Protein AF-T1A6S5-F1 (afdb_monomer)

Mean predicted aligned error: 8.12 Å

Organism: NCBI:txid410659

Nearest PDB structures (foldseek):
  6xg8-assembly1_A  TM=7.758E-01  e=1.683E-01  Acetivibrio thermocellus ATCC 27405

InterPro domains:
  IPR001207 Transposase, mutator type [PF00872] (2-67)

Foldseek 3Di:
DLVVVQVLLQVLVCVVQVHHVVGDDPSGPAAWDDDQDPPQDAQPVDPDGHGHTATPVRPDDDPSPDD

Secondary structure (DSSP, 8-state):
-HHHHHHHHHHHHHHHHTS-TT---TT----B-SS----EE--TT-S--EE---BTTS----GGG--

Solvent-accessible surface area (backbone atoms only — not comparable to full-atom values): 4337 Å² total; per-residue (Å²): 123,72,63,62,57,48,51,52,52,51,49,52,49,26,62,70,24,47,33,54,94,93,53,89,47,94,69,44,74,65,54,65,42,90,63,81,54,90,49,69,50,61,51,95,92,38,100,58,77,38,72,55,76,51,35,64,82,65,79,59,73,63,71,96,74,62,129

Structure (mmCIF, N/CA/C/O backbone):
data_AF-T1A6S5-F1
#
_entry.id   AF-T1A6S5-F1
#
loop_
_atom_site.group_PDB
_atom_site.id
_atom_site.type_symbol
_atom_site.label_atom_id
_atom_site.label_alt_id
_atom_site.label_comp_id
_atom_site.label_asym_id
_atom_site.label_entity_id
_atom_site.label_seq_id
_atom_site.pdbx_PDB_ins_code
_atom_site.Cartn_x
_atom_site.Cartn_y
_atom_site.Cartn_z
_atom_site.occupancy
_atom_site.B_iso_or_equiv
_atom_site.auth_seq_id
_atom_site.auth_comp_id
_atom_site.auth_asym_id
_atom_site.auth_atom_id
_atom_site.pdbx_PDB_model_num
ATOM 1 N N . MET A 1 1 ? 1.722 -3.928 -21.397 1.00 51.50 1 MET A N 1
ATOM 2 C CA . MET A 1 1 ? 1.972 -5.097 -20.522 1.00 51.50 1 MET A CA 1
ATOM 3 C C . MET A 1 1 ? 2.189 -4.718 -19.052 1.00 51.50 1 MET A C 1
ATOM 5 O O . MET A 1 1 ? 2.060 -5.595 -18.216 1.00 51.50 1 MET A O 1
ATOM 9 N N . GLU A 1 2 ? 2.427 -3.444 -18.701 1.00 59.28 2 GLU A N 1
ATOM 10 C CA . GLU A 1 2 ? 2.461 -2.971 -17.294 1.00 59.28 2 GLU A CA 1
ATOM 11 C C . GLU A 1 2 ? 1.141 -3.170 -16.523 1.00 59.28 2 GLU A C 1
ATOM 13 O O . GLU A 1 2 ? 1.131 -3.248 -15.299 1.00 59.28 2 GLU A O 1
ATOM 18 N N . THR A 1 3 ? 0.017 -3.300 -17.230 1.00 69.19 3 THR A N 1
ATOM 19 C CA . THR A 1 3 ? -1.322 -3.383 -16.635 1.00 69.19 3 THR A CA 1
ATOM 20 C C . THR A 1 3 ? -1.527 -4.624 -15.774 1.00 69.19 3 THR A C 1
ATOM 22 O O . THR A 1 3 ? -2.169 -4.531 -14.735 1.00 69.19 3 THR A O 1
ATOM 25 N N . VAL A 1 4 ? -0.963 -5.769 -16.172 1.00 80.31 4 VAL A N 1
ATOM 26 C CA . VAL A 1 4 ? -1.180 -7.039 -15.461 1.00 80.31 4 VAL A CA 1
ATOM 27 C C . VAL A 1 4 ? -0.497 -7.016 -14.095 1.00 80.31 4 VAL A C 1
ATOM 29 O O . VAL A 1 4 ? -1.093 -7.434 -13.111 1.00 80.31 4 VAL A O 1
ATOM 32 N N . LEU A 1 5 ? 0.718 -6.461 -14.000 1.00 76.69 5 LEU A N 1
ATOM 33 C CA . LEU A 1 5 ? 1.410 -6.359 -12.714 1.00 76.69 5 LEU A CA 1
ATOM 34 C C . LEU A 1 5 ? 0.679 -5.408 -11.764 1.00 76.69 5 LEU A C 1
ATOM 36 O O . LEU A 1 5 ? 0.469 -5.749 -10.605 1.00 76.69 5 LEU A O 1
ATOM 40 N N . ASN A 1 6 ? 0.232 -4.254 -12.264 1.00 79.06 6 ASN A N 1
ATOM 41 C CA . ASN A 1 6 ? -0.550 -3.319 -11.456 1.00 79.06 6 ASN A CA 1
ATOM 42 C C . ASN A 1 6 ? -1.863 -3.955 -10.972 1.00 79.06 6 ASN A C 1
ATOM 44 O O . ASN A 1 6 ? -2.204 -3.808 -9.805 1.00 79.06 6 ASN A O 1
ATOM 48 N N . GLN A 1 7 ? -2.547 -4.733 -11.818 1.00 81.88 7 GLN A N 1
ATOM 49 C CA . GLN A 1 7 ? -3.748 -5.477 -11.423 1.00 81.88 7 GLN A CA 1
ATOM 50 C C . GLN A 1 7 ? -3.467 -6.494 -10.312 1.00 81.88 7 GLN A C 1
ATOM 52 O O . GLN A 1 7 ? -4.243 -6.587 -9.363 1.00 81.88 7 GLN A O 1
ATOM 57 N N . ILE A 1 8 ? -2.355 -7.231 -10.397 1.00 84.31 8 ILE A N 1
ATOM 58 C CA . ILE A 1 8 ? -1.972 -8.195 -9.357 1.00 84.31 8 ILE A CA 1
ATOM 59 C C . ILE A 1 8 ? -1.655 -7.469 -8.041 1.00 84.31 8 ILE A C 1
ATOM 61 O O . ILE A 1 8 ? -2.103 -7.898 -6.981 1.00 84.31 8 ILE A O 1
ATOM 65 N N . LEU A 1 9 ? -0.931 -6.349 -8.095 1.00 80.69 9 LEU A N 1
ATOM 66 C CA . LEU A 1 9 ? -0.611 -5.554 -6.906 1.00 80.69 9 LEU A CA 1
ATOM 67 C C . LEU A 1 9 ? -1.866 -4.953 -6.254 1.00 80.69 9 LEU A C 1
ATOM 69 O O . LEU A 1 9 ? -1.966 -4.932 -5.027 1.00 80.69 9 LEU A O 1
ATOM 73 N N . GLU A 1 10 ? -2.838 -4.499 -7.048 1.00 80.81 10 GLU A N 1
ATOM 74 C CA . GLU A 1 10 ? -4.124 -4.013 -6.532 1.00 80.81 10 GLU A CA 1
ATOM 75 C C . GLU A 1 10 ? -4.974 -5.131 -5.916 1.00 80.81 10 GLU A C 1
ATOM 77 O O . GLU A 1 10 ? -5.628 -4.909 -4.890 1.00 80.81 10 GLU A O 1
ATOM 82 N N . ALA A 1 11 ? -4.944 -6.334 -6.499 1.00 85.38 11 ALA A N 1
ATOM 83 C CA . ALA A 1 11 ? -5.610 -7.506 -5.939 1.00 85.38 11 ALA A CA 1
ATOM 84 C C . ALA A 1 11 ? -5.015 -7.866 -4.569 1.00 85.38 11 ALA A C 1
ATOM 86 O O . 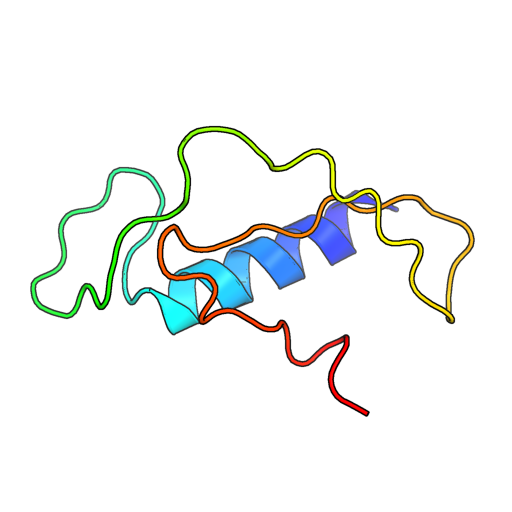ALA A 1 11 ? -5.748 -7.880 -3.582 1.00 85.38 11 ALA A O 1
ATOM 87 N N . GLN A 1 12 ? -3.686 -7.991 -4.478 1.00 85.06 12 GLN A N 1
ATOM 88 C CA . GLN A 1 12 ? -2.994 -8.272 -3.214 1.00 85.06 12 GLN A CA 1
ATOM 89 C C . GLN A 1 12 ? -3.263 -7.203 -2.150 1.00 85.06 12 GLN A C 1
ATOM 91 O O . GLN A 1 12 ? -3.450 -7.517 -0.976 1.00 85.06 12 GLN A O 1
ATOM 96 N N . MET A 1 13 ? -3.307 -5.925 -2.541 1.00 81.81 13 MET A N 1
ATOM 97 C CA . MET A 1 13 ? -3.634 -4.846 -1.608 1.00 81.81 13 MET A CA 1
ATOM 98 C C . MET A 1 13 ? -5.063 -4.977 -1.076 1.00 81.81 13 MET A C 1
ATOM 100 O O . MET A 1 13 ? -5.306 -4.759 0.110 1.00 81.81 13 MET A O 1
ATOM 104 N N . THR A 1 14 ? -6.006 -5.316 -1.953 1.00 84.56 14 THR A N 1
ATOM 105 C CA . THR A 1 14 ? -7.411 -5.515 -1.587 1.00 84.56 14 THR A CA 1
ATOM 106 C C . THR A 1 14 ? -7.561 -6.688 -0.624 1.00 84.56 14 THR A C 1
ATOM 108 O O . THR A 1 14 ? -8.275 -6.559 0.368 1.00 84.56 14 THR A O 1
ATOM 111 N N . GLU A 1 15 ? -6.864 -7.795 -0.882 1.00 84.81 15 GLU A N 1
ATOM 112 C CA . GLU A 1 15 ? -6.836 -8.970 -0.005 1.00 84.81 15 GLU A CA 1
ATOM 113 C C . GLU A 1 15 ? -6.225 -8.636 1.358 1.00 84.81 15 GLU A C 1
ATOM 115 O O . GLU A 1 15 ? -6.809 -8.953 2.390 1.00 84.81 15 GLU A O 1
ATOM 120 N N . HIS A 1 16 ? -5.105 -7.910 1.377 1.00 82.81 16 HIS A N 1
ATOM 121 C CA . HIS A 1 16 ? -4.462 -7.487 2.619 1.00 82.81 16 HIS A CA 1
ATOM 122 C C . HIS A 1 16 ? -5.335 -6.529 3.445 1.00 82.81 16 HIS A C 1
ATOM 124 O O . HIS A 1 16 ? -5.385 -6.621 4.669 1.00 82.81 16 HIS A O 1
ATOM 130 N N . LEU A 1 17 ? -6.032 -5.597 2.789 1.00 82.81 17 LEU A N 1
ATOM 131 C CA . LEU A 1 17 ? -6.917 -4.647 3.465 1.00 82.81 17 LEU A CA 1
ATOM 132 C C . LEU A 1 17 ? -8.292 -5.233 3.809 1.00 82.81 17 LEU A C 1
ATOM 134 O O . LEU A 1 17 ? -9.007 -4.611 4.597 1.00 82.81 17 LEU A O 1
ATOM 138 N N . GLY A 1 18 ? -8.683 -6.363 3.211 1.00 83.88 18 GLY A N 1
ATOM 139 C CA . GLY A 1 18 ? -10.032 -6.936 3.318 1.00 83.88 18 GLY A CA 1
ATOM 140 C C . GLY A 1 18 ? -11.132 -6.033 2.739 1.00 83.88 18 GLY A C 1
ATOM 141 O O . GLY A 1 18 ? -12.303 -6.142 3.106 1.00 83.88 18 GLY A O 1
ATOM 142 N N . ALA A 1 19 ? -10.764 -5.065 1.895 1.00 83.94 19 ALA A N 1
ATOM 143 C CA . ALA A 1 19 ? -11.680 -4.050 1.385 1.00 83.94 19 ALA A CA 1
ATOM 144 C C . ALA A 1 19 ? -11.196 -3.471 0.054 1.00 83.94 19 ALA A C 1
ATOM 146 O O . ALA A 1 19 ? -10.036 -3.070 -0.081 1.00 83.94 19 ALA A O 1
ATOM 147 N N . ARG A 1 20 ? -12.112 -3.346 -0.913 1.00 80.94 20 ARG A N 1
ATOM 148 C CA . ARG A 1 20 ? -11.847 -2.665 -2.187 1.00 80.94 20 ARG A CA 1
ATOM 149 C C . ARG A 1 20 ? -11.810 -1.142 -2.032 1.00 80.94 20 ARG A C 1
ATOM 151 O O . ARG A 1 20 ? -12.263 -0.583 -1.023 1.00 80.94 20 ARG A O 1
ATOM 158 N N . PRO A 1 21 ? -11.314 -0.425 -3.057 1.00 74.81 21 PRO A N 1
ATOM 159 C CA . PRO A 1 21 ? -11.481 1.016 -3.171 1.00 74.81 21 PRO A CA 1
ATOM 160 C C . PRO A 1 21 ? -12.913 1.476 -2.871 1.00 74.81 21 PRO A C 1
ATOM 162 O O . PRO A 1 21 ? -13.847 1.082 -3.553 1.00 74.81 21 PRO A O 1
ATOM 165 N N . HIS A 1 22 ? -13.064 2.361 -1.880 1.00 75.75 22 HIS A N 1
ATOM 166 C CA . HIS A 1 22 ? -14.351 2.946 -1.460 1.00 75.75 22 HIS A CA 1
ATOM 167 C C . HIS A 1 22 ? -15.347 1.962 -0.827 1.00 75.75 22 HIS A C 1
ATOM 169 O O . HIS A 1 22 ? -16.457 2.366 -0.485 1.00 75.75 22 HIS A O 1
ATOM 175 N N . GLU A 1 23 ? -14.940 0.718 -0.585 1.00 79.56 23 GLU A N 1
ATOM 176 C CA . GLU A 1 23 ? -15.766 -0.278 0.086 1.00 79.56 23 GLU A CA 1
ATOM 177 C C . GLU A 1 23 ? -15.647 -0.160 1.615 1.00 79.56 23 GLU A C 1
ATOM 179 O O . GLU A 1 23 ? -14.600 0.218 2.167 1.00 79.56 23 GLU A O 1
ATOM 184 N N . ARG A 1 24 ? -16.754 -0.438 2.310 1.00 80.12 24 ARG A N 1
ATOM 185 C CA . ARG A 1 24 ? -16.818 -0.495 3.773 1.00 80.12 24 ARG A CA 1
ATOM 186 C C . ARG A 1 24 ? -17.167 -1.911 4.208 1.00 80.12 24 ARG A C 1
ATOM 188 O O . ARG A 1 24 ? -18.335 -2.279 4.232 1.00 80.12 24 ARG A O 1
ATOM 195 N N . THR A 1 25 ? -16.144 -2.660 4.589 1.00 80.62 25 THR A N 1
ATOM 196 C CA . THR A 1 25 ? -16.253 -4.000 5.170 1.00 80.62 25 THR A CA 1
ATOM 197 C C . THR A 1 25 ? -15.952 -3.953 6.665 1.00 80.62 25 THR A C 1
ATOM 199 O O . THR A 1 25 ? -15.128 -3.151 7.109 1.00 80.62 25 THR A O 1
ATOM 202 N N . ALA A 1 26 ? -16.597 -4.824 7.446 1.00 79.19 26 ALA A N 1
ATOM 203 C CA . ALA A 1 26 ? -16.300 -4.981 8.873 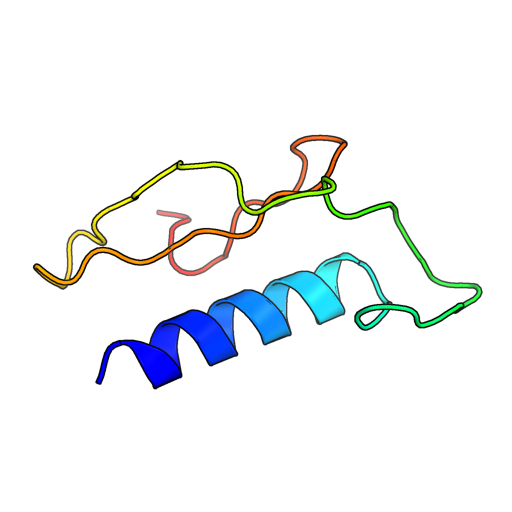1.00 79.19 26 ALA A CA 1
ATOM 204 C C . ALA A 1 26 ? -14.893 -5.565 9.114 1.00 79.19 26 ALA A C 1
ATOM 206 O O . ALA A 1 26 ? -14.266 -5.264 10.122 1.00 79.19 26 ALA A O 1
ATOM 207 N N . GLU A 1 27 ? -14.376 -6.339 8.158 1.00 78.38 27 GLU A N 1
ATOM 208 C CA . GLU A 1 27 ? -13.055 -6.988 8.191 1.00 78.38 27 GLU A CA 1
ATOM 209 C C . GLU A 1 27 ? -11.908 -6.070 7.741 1.00 78.38 27 GLU A C 1
ATOM 211 O O . GLU A 1 27 ? -10.772 -6.510 7.570 1.00 78.38 27 GLU A O 1
ATOM 216 N N . ARG A 1 28 ? -12.190 -4.782 7.516 1.00 81.94 28 ARG A N 1
ATOM 217 C CA . ARG A 1 28 ? -11.208 -3.839 6.990 1.00 81.94 28 ARG A CA 1
ATOM 218 C C . ARG A 1 28 ? -10.063 -3.628 7.982 1.00 81.94 28 ARG A C 1
ATOM 220 O O . ARG A 1 28 ? -10.250 -3.005 9.024 1.00 81.94 28 ARG A O 1
ATOM 227 N N . GLN A 1 29 ? -8.856 -4.030 7.592 1.00 77.88 29 GLN A N 1
ATOM 228 C CA . GLN A 1 29 ? -7.671 -3.968 8.462 1.00 77.88 29 GLN A CA 1
ATOM 229 C C . G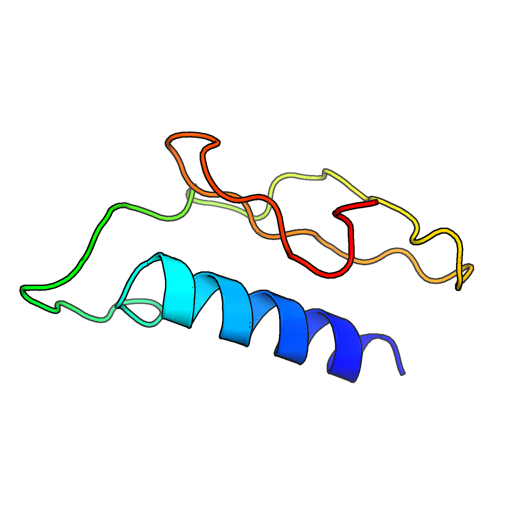LN A 1 29 ? -6.930 -2.620 8.419 1.00 77.88 29 GLN A C 1
ATOM 231 O O . GLN A 1 29 ? -5.985 -2.403 9.170 1.00 77.88 29 GLN A O 1
ATOM 236 N N . GLY A 1 30 ? -7.351 -1.675 7.570 1.00 79.44 30 GLY A N 1
ATOM 237 C CA . GLY A 1 30 ? -6.737 -0.348 7.534 1.00 79.44 30 GLY A CA 1
ATOM 238 C C . GLY A 1 30 ? -7.144 0.527 6.354 1.00 79.44 30 GLY A C 1
ATOM 239 O O . GLY A 1 30 ? -8.053 0.222 5.576 1.00 79.44 30 GLY A O 1
ATOM 240 N N . TYR A 1 31 ? -6.458 1.659 6.211 1.00 78.12 31 TYR A N 1
ATOM 241 C CA . TYR A 1 31 ? -6.647 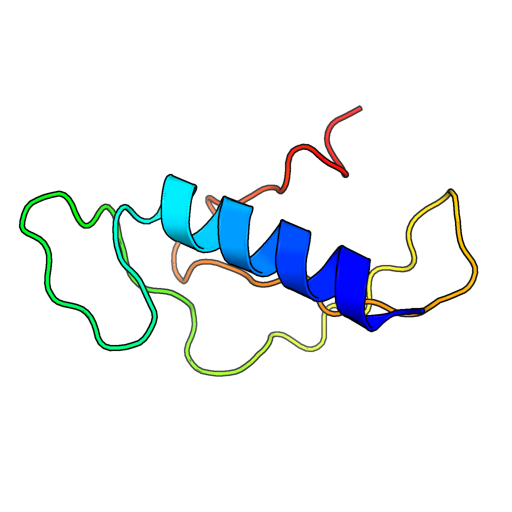2.578 5.092 1.00 78.12 31 TYR A CA 1
ATOM 242 C C . TYR A 1 31 ? -5.436 2.535 4.166 1.00 78.12 31 TYR A C 1
ATOM 244 O O . TYR A 1 31 ? -4.292 2.629 4.606 1.00 78.12 31 TYR A O 1
ATOM 252 N N . ARG A 1 32 ? -5.694 2.451 2.860 1.00 78.69 32 ARG A N 1
ATOM 253 C CA . ARG A 1 32 ? -4.706 2.818 1.844 1.00 78.69 32 ARG A CA 1
ATOM 254 C C . ARG A 1 32 ? -4.277 4.265 2.052 1.00 78.69 32 ARG A C 1
ATOM 256 O O . ARG A 1 32 ? -5.105 5.101 2.434 1.00 78.69 32 ARG A O 1
ATOM 263 N N . GLN A 1 33 ? -3.010 4.569 1.798 1.00 77.00 33 GLN A N 1
ATOM 264 C CA . GLN A 1 33 ? -2.608 5.966 1.750 1.00 77.00 33 GLN A CA 1
ATOM 265 C C . GLN A 1 33 ? -3.395 6.670 0.632 1.00 77.00 33 GLN A C 1
ATOM 267 O O . GLN A 1 33 ? -3.669 6.092 -0.423 1.00 77.00 33 GLN A O 1
ATOM 272 N N . TRP A 1 34 ? -3.808 7.909 0.873 1.00 55.25 34 TRP A N 1
ATOM 273 C CA . TRP A 1 34 ? -4.480 8.689 -0.156 1.00 55.25 34 TRP A CA 1
ATOM 274 C C . TRP A 1 34 ? -3.429 9.221 -1.135 1.00 55.25 34 TRP A C 1
ATOM 276 O O . TRP A 1 34 ? -2.601 10.045 -0.756 1.00 55.25 34 TRP A O 1
ATOM 286 N N . GLY A 1 35 ? -3.465 8.730 -2.375 1.00 60.47 35 GLY A N 1
ATOM 287 C CA . GLY A 1 35 ? -2.496 9.051 -3.424 1.00 60.47 35 GLY A CA 1
ATOM 288 C C . GLY A 1 35 ? -1.436 7.963 -3.578 1.00 60.47 35 GLY A C 1
ATOM 289 O O . GLY A 1 35 ? -0.820 7.544 -2.602 1.00 60.47 35 GLY A O 1
ATOM 290 N N . ALA A 1 36 ? -1.220 7.493 -4.808 1.00 57.09 36 ALA A N 1
ATOM 291 C CA . ALA A 1 36 ? -0.136 6.564 -5.094 1.00 57.09 36 ALA A CA 1
ATOM 292 C C . ALA A 1 36 ? 1.188 7.201 -4.651 1.00 57.09 36 ALA A C 1
ATOM 294 O O . ALA A 1 36 ? 1.566 8.254 -5.167 1.00 57.09 36 ALA A O 1
ATOM 295 N N . ALA A 1 37 ? 1.872 6.606 -3.670 1.00 57.25 37 ALA A N 1
ATOM 296 C CA . ALA A 1 37 ? 3.221 7.039 -3.334 1.00 57.25 37 ALA A CA 1
ATOM 297 C C . ALA A 1 37 ? 4.044 6.948 -4.622 1.00 57.25 37 ALA A C 1
ATOM 299 O O . ALA A 1 37 ? 3.999 5.904 -5.280 1.00 57.25 37 ALA A O 1
ATOM 300 N N . PRO A 1 38 ? 4.816 7.981 -4.992 1.00 49.56 38 PRO A N 1
ATOM 301 C CA . PRO A 1 38 ? 5.746 7.898 -6.107 1.00 49.56 38 PRO A CA 1
ATOM 302 C C . PRO A 1 38 ? 6.969 7.049 -5.705 1.00 49.56 38 PRO A C 1
ATOM 304 O O . PRO A 1 38 ? 8.110 7.475 -5.819 1.00 49.56 38 PRO A O 1
ATOM 307 N N . GLY A 1 39 ? 6.738 5.834 -5.207 1.00 57.53 39 GLY A N 1
ATOM 308 C CA . GLY A 1 39 ? 7.732 4.778 -5.101 1.00 57.53 39 GLY A CA 1
ATOM 309 C C . GLY A 1 39 ? 7.715 4.010 -6.412 1.00 57.53 39 GLY A C 1
ATOM 310 O O . GLY A 1 39 ? 7.008 3.014 -6.551 1.00 57.53 39 GLY A O 1
ATOM 311 N N . ARG A 1 40 ? 8.419 4.531 -7.418 1.00 54.66 40 ARG A N 1
ATOM 312 C CA . ARG A 1 40 ? 8.584 3.856 -8.708 1.00 54.66 40 ARG A CA 1
ATOM 313 C C . ARG A 1 40 ? 9.599 2.728 -8.522 1.00 54.66 40 ARG A C 1
ATOM 315 O O . ARG A 1 40 ? 10.778 2.890 -8.825 1.00 54.66 40 ARG A O 1
ATOM 322 N N . SER A 1 41 ? 9.160 1.610 -7.958 1.00 58.44 41 SER A N 1
ATOM 323 C CA . SER A 1 41 ? 10.014 0.436 -7.788 1.00 58.44 41 SER A CA 1
ATOM 324 C C . SER A 1 41 ? 10.101 -0.295 -9.123 1.00 58.44 41 SER A C 1
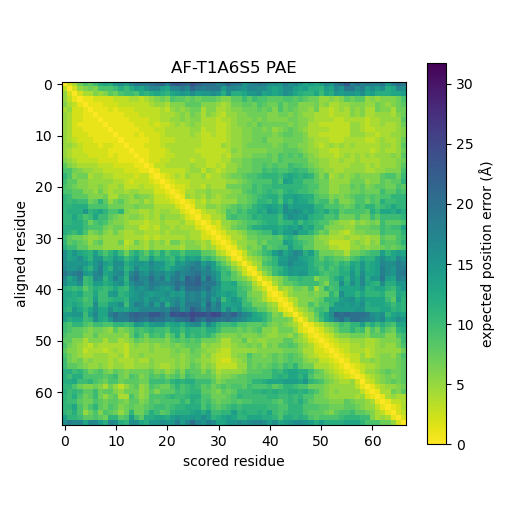ATOM 326 O O . SER A 1 41 ? 9.088 -0.678 -9.707 1.00 58.44 41 SER A O 1
ATOM 328 N N . THR A 1 42 ? 11.318 -0.453 -9.639 1.00 58.62 42 THR A N 1
ATOM 329 C CA . THR A 1 42 ? 11.546 -1.263 -10.841 1.00 58.62 42 THR A CA 1
ATOM 330 C C . THR A 1 42 ? 11.732 -2.706 -10.377 1.00 58.62 42 THR A C 1
ATOM 332 O O . THR A 1 42 ? 12.673 -2.945 -9.619 1.00 58.62 42 THR A O 1
ATOM 335 N N . PRO A 1 43 ? 10.847 -3.653 -10.743 1.00 62.75 43 PRO A N 1
ATOM 336 C CA . PRO A 1 43 ? 11.046 -5.048 -10.381 1.00 62.75 43 PRO A CA 1
ATOM 337 C C . PRO A 1 43 ? 12.323 -5.577 -11.040 1.00 62.75 43 PRO A C 1
ATOM 339 O O . PRO A 1 43 ? 12.632 -5.266 -12.188 1.00 62.75 43 PRO A O 1
ATOM 342 N N . GLU A 1 44 ? 13.055 -6.416 -10.320 1.00 62.00 44 GLU A N 1
ATOM 343 C CA . GLU A 1 44 ? 14.325 -7.011 -10.763 1.00 62.00 44 GLU A CA 1
ATOM 344 C C . GLU A 1 44 ? 14.173 -7.861 -12.042 1.00 62.00 44 GLU A C 1
ATOM 346 O O . GLU A 1 44 ? 15.104 -7.967 -12.836 1.00 62.00 44 GLU A O 1
ATOM 351 N N . TRP A 1 45 ? 12.967 -8.383 -12.296 1.00 59.41 45 TRP A N 1
ATOM 352 C CA . TRP A 1 45 ? 12.613 -9.154 -13.493 1.00 59.41 45 TRP A CA 1
ATOM 353 C C . TRP A 1 45 ? 12.193 -8.292 -14.704 1.00 59.41 45 TRP A C 1
ATOM 355 O O . TRP A 1 45 ? 11.964 -8.820 -15.793 1.00 59.41 45 TRP A O 1
ATOM 365 N N . GLY A 1 46 ? 12.072 -6.965 -14.579 1.00 54.19 46 GLY A N 1
ATOM 366 C CA . GLY A 1 46 ? 11.544 -6.164 -15.685 1.00 54.19 46 GLY A CA 1
ATOM 367 C C . GLY A 1 46 ? 11.819 -4.669 -15.608 1.00 54.19 46 GLY A C 1
ATOM 368 O O . GLY A 1 46 ? 11.498 -3.997 -14.637 1.00 54.19 46 GLY A O 1
ATOM 369 N N . ARG A 1 47 ? 12.302 -4.116 -16.727 1.00 57.59 47 ARG A N 1
ATOM 370 C CA . ARG A 1 47 ? 12.589 -2.687 -16.972 1.00 57.59 47 ARG A CA 1
ATOM 371 C C . ARG A 1 47 ? 11.341 -1.785 -17.023 1.00 57.59 47 ARG A C 1
ATOM 373 O O . ARG A 1 47 ? 11.402 -0.693 -17.587 1.00 57.59 47 ARG A O 1
ATO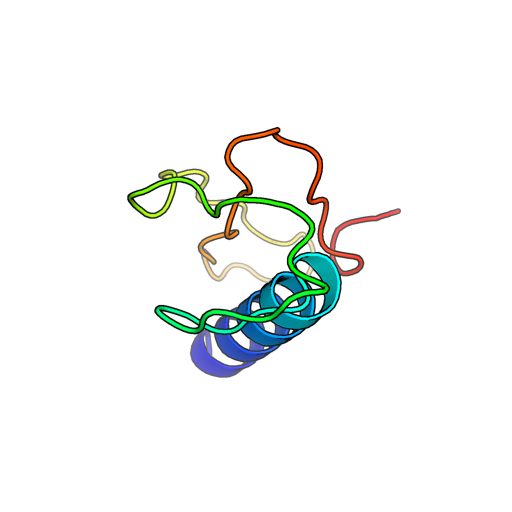M 380 N N . SER A 1 48 ? 10.210 -2.248 -16.499 1.00 65.62 48 SER A N 1
ATOM 381 C CA . SER A 1 48 ? 8.938 -1.538 -16.547 1.00 65.62 48 SER A CA 1
ATOM 382 C C . SER A 1 48 ? 8.636 -0.924 -15.181 1.00 65.62 48 SER A C 1
ATOM 384 O O . SER A 1 48 ? 8.476 -1.651 -14.200 1.00 65.62 48 SER A O 1
ATOM 386 N N . PRO A 1 49 ? 8.569 0.408 -15.094 1.00 64.56 49 PRO A N 1
ATOM 387 C CA . PRO A 1 49 ? 8.328 1.100 -13.842 1.00 64.56 49 PRO A CA 1
ATOM 388 C C . PRO A 1 49 ? 6.896 0.854 -13.363 1.00 64.56 49 PRO A C 1
ATOM 390 O O . PRO A 1 49 ? 5.956 1.383 -13.943 1.00 64.56 49 PRO A O 1
ATOM 393 N N . CYS A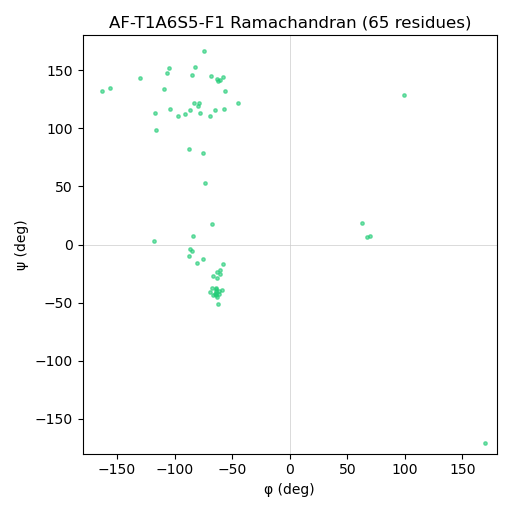 1 50 ? 6.720 0.104 -12.280 1.00 69.56 50 CYS A N 1
ATOM 394 C CA . CYS A 1 50 ? 5.394 -0.141 -11.718 1.00 69.56 50 CYS A CA 1
ATOM 395 C C . CYS A 1 50 ? 5.185 0.676 -10.440 1.00 69.56 50 CYS A C 1
ATOM 397 O O . CYS A 1 50 ? 6.134 1.040 -9.740 1.00 69.56 50 CYS A O 1
ATOM 399 N N . THR A 1 51 ? 3.930 1.014 -10.160 1.00 73.19 51 THR A N 1
ATOM 400 C CA . THR A 1 51 ? 3.558 1.810 -8.990 1.00 73.19 51 THR A CA 1
ATOM 401 C C . THR A 1 51 ? 3.106 0.866 -7.893 1.00 73.19 51 THR A C 1
ATOM 403 O O . THR A 1 51 ? 2.054 0.242 -8.007 1.00 73.19 51 THR A O 1
ATOM 406 N N . VAL A 1 52 ? 3.904 0.751 -6.832 1.00 76.50 52 VAL A N 1
ATOM 407 C CA . VAL A 1 52 ? 3.566 -0.118 -5.703 1.00 76.50 52 VAL A CA 1
ATOM 408 C C . VAL A 1 52 ? 2.550 0.600 -4.810 1.00 76.50 52 VAL A C 1
ATOM 410 O O . VAL A 1 52 ? 2.852 1.685 -4.298 1.00 76.50 52 VAL A O 1
ATOM 413 N N . PRO A 1 53 ? 1.343 0.041 -4.616 1.00 75.44 53 PRO A N 1
ATOM 414 C CA . PRO A 1 53 ? 0.390 0.605 -3.680 1.00 75.44 53 PRO A CA 1
ATOM 415 C C . PRO A 1 53 ? 0.901 0.432 -2.247 1.00 75.44 53 PRO A C 1
ATOM 417 O O . PRO A 1 53 ? 1.527 -0.570 -1.920 1.00 75.44 53 PRO A O 1
ATOM 420 N N . GLN A 1 54 ? 0.621 1.404 -1.384 1.00 77.44 54 GLN A N 1
ATOM 421 C CA . GLN A 1 54 ? 1.067 1.394 0.008 1.00 77.44 54 GLN A CA 1
ATOM 422 C C . GLN A 1 54 ? -0.101 1.669 0.962 1.00 77.44 54 GLN A C 1
ATOM 424 O O . GLN A 1 54 ? -1.031 2.437 0.672 1.00 77.44 54 GLN A O 1
ATOM 429 N N . THR A 1 55 ? -0.079 0.999 2.112 1.00 80.56 55 THR A N 1
ATOM 430 C CA . THR A 1 55 ? -1.021 1.246 3.205 1.00 80.56 55 THR A CA 1
ATOM 431 C C . THR A 1 55 ? -0.554 2.436 4.030 1.00 80.56 55 THR A C 1
ATOM 433 O O . THR A 1 55 ? 0.632 2.737 4.102 1.00 80.56 55 THR A O 1
ATOM 436 N N . ARG A 1 56 ? -1.493 3.138 4.670 1.00 77.25 56 ARG A N 1
ATOM 437 C CA . ARG 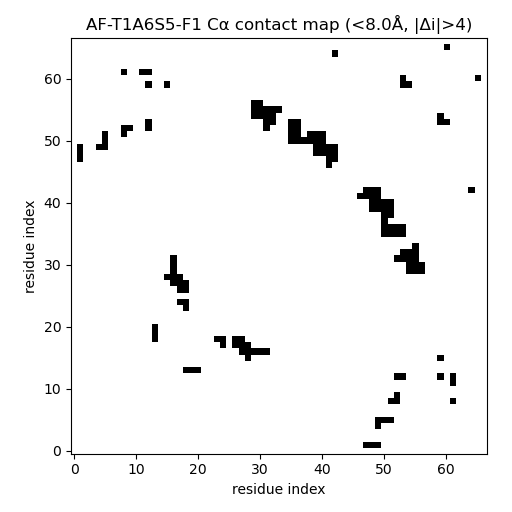A 1 56 ? -1.177 4.296 5.519 1.00 77.25 56 ARG A CA 1
ATOM 438 C C . ARG A 1 56 ? -0.316 3.920 6.731 1.00 77.25 56 ARG A C 1
ATOM 440 O O . ARG A 1 56 ? 0.369 4.779 7.266 1.00 77.25 56 ARG A O 1
ATOM 447 N N . ASP A 1 57 ? -0.374 2.655 7.129 1.00 75.06 57 ASP A N 1
ATOM 448 C CA . ASP A 1 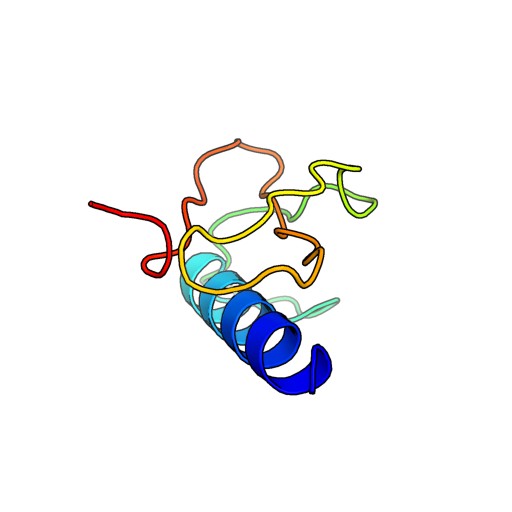57 ? 0.404 2.075 8.222 1.00 75.06 57 ASP A CA 1
ATOM 449 C C . ASP A 1 57 ? 1.787 1.560 7.763 1.00 75.06 57 ASP A C 1
ATOM 451 O O . ASP A 1 57 ? 2.622 1.207 8.583 1.00 75.06 57 ASP A O 1
ATOM 455 N N . GLY A 1 58 ? 2.054 1.508 6.448 1.00 73.00 58 GLY A N 1
ATOM 456 C CA . GLY A 1 58 ? 3.310 0.977 5.897 1.00 73.00 58 GLY A CA 1
ATOM 457 C C . GLY A 1 58 ? 3.478 -0.544 6.036 1.00 73.00 58 GLY A C 1
ATOM 458 O O . GLY A 1 58 ? 4.531 -1.079 5.708 1.00 73.00 58 GLY A O 1
ATOM 459 N N . SER A 1 59 ? 2.444 -1.248 6.496 1.00 72.19 59 SER A N 1
ATOM 460 C CA . SER A 1 59 ? 2.431 -2.691 6.765 1.00 72.19 59 SER A CA 1
ATOM 461 C C . SER A 1 59 ? 2.365 -3.582 5.519 1.00 72.19 59 SER A C 1
ATOM 463 O O . SER A 1 59 ? 2.580 -4.793 5.605 1.00 72.19 59 SER A O 1
ATOM 465 N N . PHE A 1 60 ? 2.069 -3.006 4.352 1.00 72.25 60 PHE A N 1
ATOM 466 C CA . PHE A 1 60 ? 1.892 -3.765 3.121 1.00 72.25 60 PHE A CA 1
ATOM 467 C C . PHE A 1 60 ? 3.197 -3.899 2.336 1.00 72.25 60 PHE A C 1
ATOM 469 O O . PHE A 1 60 ? 3.683 -2.939 1.740 1.00 72.25 60 PHE A O 1
ATOM 476 N N . SER A 1 61 ? 3.695 -5.132 2.271 1.00 69.31 61 SER A N 1
ATOM 477 C CA . SER A 1 61 ? 4.777 -5.545 1.377 1.00 69.31 61 SER A CA 1
ATOM 478 C C . SER A 1 61 ? 4.228 -6.596 0.411 1.00 69.31 61 SER A C 1
ATOM 480 O O . SER A 1 61 ? 3.892 -7.691 0.881 1.00 69.31 61 SER A O 1
ATOM 482 N N . PRO A 1 62 ? 4.125 -6.304 -0.901 1.00 71.50 62 PRO A N 1
ATOM 483 C CA . PRO A 1 62 ? 3.594 -7.261 -1.863 1.00 71.50 62 PRO A CA 1
ATOM 484 C C . PRO A 1 62 ? 4.479 -8.505 -1.908 1.00 71.50 62 PRO A C 1
ATOM 486 O O . PRO A 1 62 ? 5.708 -8.402 -1.872 1.00 71.50 62 PRO A O 1
ATOM 489 N N . GLU A 1 63 ? 3.868 -9.681 -2.014 1.00 70.62 63 GLU A N 1
ATOM 490 C CA . GLU A 1 63 ? 4.601 -10.956 -2.018 1.00 70.62 63 GLU A CA 1
ATOM 491 C C . GLU A 1 63 ? 5.542 -11.074 -3.216 1.00 70.62 63 GLU A C 1
ATOM 493 O O . GLU A 1 63 ? 6.615 -11.650 -3.101 1.00 70.62 63 GLU A O 1
ATOM 498 N N . LEU A 1 64 ? 5.196 -10.415 -4.325 1.00 66.44 64 LEU A N 1
ATOM 499 C CA . LEU A 1 64 ? 6.032 -10.288 -5.523 1.00 66.44 64 LEU A CA 1
ATOM 500 C C . LEU A 1 64 ? 7.409 -9.645 -5.267 1.00 66.44 64 LEU A C 1
ATOM 502 O O . LEU A 1 64 ? 8.282 -9.748 -6.124 1.00 66.44 64 LEU A O 1
ATOM 506 N N . PHE A 1 65 ? 7.601 -8.975 -4.126 1.00 64.94 65 PHE A N 1
ATOM 507 C CA . PHE A 1 65 ? 8.864 -8.341 -3.732 1.00 64.94 65 PHE A CA 1
ATOM 508 C C . PHE A 1 65 ? 9.462 -8.931 -2.446 1.00 64.94 65 PHE A C 1
ATOM 510 O O . PHE A 1 65 ? 10.478 -8.427 -1.962 1.00 64.94 65 PHE A O 1
ATOM 517 N N . LYS A 1 66 ? 8.846 -9.969 -1.865 1.00 62.44 66 LYS A N 1
ATOM 518 C CA . LYS A 1 66 ? 9.434 -10.699 -0.738 1.00 62.44 66 LYS A CA 1
ATOM 519 C C . LYS A 1 66 ? 10.417 -11.730 -1.299 1.00 62.44 66 LYS A C 1
ATOM 521 O O . LYS A 1 66 ? 10.050 -12.535 -2.146 1.00 62.44 66 LYS A O 1
ATOM 526 N N . ARG A 1 67 ? 11.671 -11.626 -0.862 1.00 56.41 67 ARG A N 1
ATOM 527 C CA . ARG A 1 67 ? 12.780 -12.509 -1.237 1.00 56.41 67 ARG A CA 1
ATOM 528 C C . ARG A 1 67 ? 12.640 -13.896 -0.624 1.00 56.41 67 ARG A C 1
ATOM 530 O O . ARG A 1 67 ? 12.202 -13.958 0.546 1.00 56.41 67 ARG A O 1
#

Sequence (67 aa):
METVLNQILEAQMTEHLGARPHERTAERQGYRQWGAAPGRSTPEWGRSPCTVPQTRDGSFSPELFKR

pLDDT: mean 71.94, std 10.15, range [49.56, 85.38]

Radius of gyration: 12.15 Å; Cα contacts (8 Å, |Δi|>4): 79; chains: 1; bounding box: 31×22×29 Å